Protein AF-A0A6I3LJC9-F1 (afdb_monomer)

Secondary structure (DSSP, 8-state):
------EEEE--TTSPPPPPPTTSEEEEEEEEETTEEEEEEEEEE-TTS-SEEEEEEETTEEEEEEHHHHHHHTHHHHTTTS--SEEEEEEE-

Foldseek 3Di:
DDPDPKDKAWDDPVDDDPDDDPQWKKKWKWFAAPVDDITIMIITHHPVDDQWDWDDDDPPDTDIDGPVVVCQVCVCVVCVVDDGDDMDIDIDD

Nearest PDB structures (foldseek):
  1xdo-assembly1_A  TM=8.717E-01  e=5.751E-06  Escherichia coli
  4qvz-assembly2_B  TM=2.793E-01  e=1.164E+00  Homo sapiens
  6e7k-assembly2_D  TM=3.645E-01  e=7.591E+00  Homo sapiens
  6oaz-assembly1_E  TM=3.313E-01  e=8.567E+00  Homo sapiens

pLDDT: mean 88.93, std 9.92, range [45.53, 97.94]

Radius of gyration: 15.28 Å; Cα contacts (8 Å, |Δi|>4): 127; chains: 1; bounding box: 37×25×53 Å

Sequence (93 aa):
EISPALVVIVLNEDIDLPELKDSAGYLSVKMSNLNRPDQYALIEISKTMDRFIVLPSKGDANYIITVDDVIRHFLNEIFNIFDYETISAHMIK

Mean predicted aligned error: 4.87 Å

Solvent-accessible surface area (backbone atoms only — not comparable to full-atom values): 5916 Å² total; per-residue (Å²): 137,86,82,74,87,68,48,75,46,76,64,48,98,92,49,86,79,74,90,78,58,89,74,44,44,36,33,42,34,44,35,35,33,99,89,48,81,70,45,44,32,36,38,48,44,59,68,89,52,79,54,67,44,79,48,84,61,62,86,94,46,81,44,72,45,44,49,66,58,53,50,62,73,41,44,64,70,76,47,60,91,58,91,59,78,45,75,50,74,44,83,51,132

Structure (mmCIF, N/CA/C/O backbone):
data_AF-A0A6I3LJC9-F1
#
_entry.id   AF-A0A6I3LJC9-F1
#
loop_
_atom_site.group_PDB
_atom_site.id
_atom_site.type_symbol
_atom_site.label_atom_id
_atom_site.label_alt_id
_atom_site.label_comp_id
_atom_site.label_asym_id
_atom_site.label_entity_id
_atom_site.label_seq_id
_atom_site.pdbx_PDB_ins_code
_atom_site.Cartn_x
_atom_site.Cartn_y
_atom_site.Cartn_z
_atom_site.occupancy
_atom_site.B_iso_or_equiv
_atom_site.auth_seq_id
_atom_site.auth_comp_id
_atom_site.auth_asym_id
_atom_site.auth_atom_id
_atom_site.pdbx_PDB_model_num
ATOM 1 N N . GLU A 1 1 ? -11.673 -11.713 10.322 1.00 45.53 1 GLU A N 1
ATOM 2 C CA . GLU A 1 1 ? -11.076 -11.880 8.987 1.00 45.53 1 GLU A CA 1
ATOM 3 C C . GLU A 1 1 ? -11.376 -10.608 8.216 1.00 45.53 1 GLU A C 1
ATOM 5 O O . GLU A 1 1 ? -12.544 -10.274 8.065 1.00 45.53 1 GLU A O 1
ATOM 10 N N . ILE A 1 2 ? -10.358 -9.819 7.881 1.00 50.47 2 ILE A N 1
ATOM 11 C CA . ILE A 1 2 ? -10.541 -8.676 6.986 1.00 50.47 2 ILE A CA 1
ATOM 12 C C . ILE A 1 2 ? -10.047 -9.201 5.648 1.00 50.47 2 ILE A C 1
ATOM 14 O O . ILE A 1 2 ? -8.846 -9.372 5.469 1.00 50.47 2 ILE A O 1
ATOM 18 N N . SER A 1 3 ? -10.962 -9.540 4.745 1.00 50.06 3 SER A N 1
ATOM 19 C CA . SER A 1 3 ? -10.634 -9.634 3.325 1.00 50.06 3 SER A CA 1
ATOM 20 C C . SER A 1 3 ? -11.129 -8.333 2.703 1.00 50.06 3 SER A C 1
ATOM 22 O O . SER A 1 3 ? -12.278 -8.258 2.262 1.00 50.06 3 SER A O 1
ATOM 24 N N . PRO A 1 4 ? -10.343 -7.243 2.783 1.00 60.34 4 PRO A N 1
ATOM 25 C CA . PRO A 1 4 ? -10.687 -6.060 2.030 1.00 60.34 4 PRO A CA 1
ATOM 26 C C . PRO A 1 4 ? -10.492 -6.423 0.558 1.00 60.34 4 PRO A C 1
ATOM 28 O O . PRO A 1 4 ? -9.439 -6.933 0.175 1.00 60.34 4 PRO A O 1
ATOM 31 N N . ALA A 1 5 ? -11.508 -6.193 -0.269 1.00 64.88 5 ALA A N 1
ATOM 32 C CA . ALA A 1 5 ? -11.342 -6.257 -1.713 1.00 64.88 5 ALA A CA 1
ATOM 33 C C . ALA A 1 5 ? -10.424 -5.095 -2.127 1.00 64.88 5 ALA A C 1
ATOM 35 O O . ALA A 1 5 ? -10.887 -3.988 -2.396 1.00 64.88 5 ALA A O 1
ATOM 36 N N . LEU A 1 6 ? -9.113 -5.327 -2.073 1.00 78.62 6 LEU A N 1
ATOM 37 C CA . LEU A 1 6 ? -8.105 -4.389 -2.544 1.00 78.62 6 LEU A CA 1
ATOM 38 C C . LEU A 1 6 ? -8.007 -4.523 -4.056 1.00 78.62 6 LEU A C 1
ATOM 40 O O . LEU A 1 6 ? -7.829 -5.622 -4.582 1.00 78.62 6 LEU A O 1
ATOM 44 N N . VAL A 1 7 ? -8.102 -3.393 -4.747 1.00 87.44 7 VAL A N 1
ATOM 45 C CA . VAL A 1 7 ? -7.805 -3.329 -6.175 1.00 87.44 7 VAL A CA 1
ATOM 46 C C . VAL A 1 7 ? -6.394 -2.782 -6.318 1.00 87.44 7 VAL A C 1
ATOM 48 O O . VAL A 1 7 ? -6.108 -1.672 -5.868 1.00 87.44 7 VAL A O 1
ATOM 51 N N . VAL A 1 8 ? -5.518 -3.583 -6.920 1.00 90.88 8 VAL A N 1
ATOM 52 C CA . VAL A 1 8 ? -4.138 -3.208 -7.239 1.00 90.88 8 VAL A CA 1
ATOM 53 C C . VAL A 1 8 ? -4.057 -2.924 -8.734 1.00 90.88 8 VAL A C 1
ATOM 55 O O . VAL A 1 8 ? -4.429 -3.768 -9.547 1.00 90.88 8 VAL A O 1
ATOM 58 N N . ILE A 1 9 ? -3.567 -1.741 -9.093 1.00 91.69 9 ILE A N 1
ATOM 59 C CA . ILE A 1 9 ? -3.364 -1.304 -10.476 1.00 91.69 9 ILE A CA 1
ATOM 60 C C . ILE A 1 9 ? -1.860 -1.147 -10.680 1.00 91.69 9 ILE A C 1
ATOM 62 O O . ILE A 1 9 ? -1.254 -0.239 -10.119 1.00 91.69 9 ILE A O 1
ATOM 66 N N . VAL A 1 10 ? -1.242 -2.032 -11.457 1.00 92.81 10 VAL A N 1
ATOM 67 C CA . VAL A 1 10 ? 0.183 -1.919 -11.803 1.00 92.81 10 VAL A CA 1
ATOM 68 C C . VAL A 1 10 ? 0.326 -0.910 -12.936 1.00 92.81 10 VAL A C 1
ATOM 70 O O . VAL A 1 10 ? -0.384 -1.009 -13.935 1.00 92.81 10 VAL A O 1
ATOM 73 N N . LEU A 1 11 ? 1.222 0.062 -12.774 1.00 91.75 11 LEU A N 1
ATOM 74 C CA . LEU A 1 11 ? 1.452 1.097 -13.774 1.00 91.75 11 LEU A CA 1
ATOM 75 C C . LEU A 1 11 ? 2.447 0.598 -14.818 1.00 91.75 11 LEU A C 1
ATOM 77 O O . LEU A 1 11 ? 3.506 0.067 -14.480 1.00 91.75 11 LEU A O 1
ATOM 81 N N . ASN A 1 12 ? 2.100 0.792 -16.083 1.00 87.50 12 ASN A N 1
ATOM 82 C CA . ASN A 1 12 ? 2.947 0.503 -17.228 1.00 87.50 12 ASN A CA 1
ATOM 83 C C . ASN A 1 12 ? 2.785 1.651 -18.230 1.00 87.50 12 ASN A C 1
ATOM 85 O O . ASN A 1 12 ? 1.664 2.082 -18.474 1.00 87.50 12 ASN A O 1
ATOM 89 N N . GLU A 1 13 ? 3.886 2.145 -18.790 1.00 83.81 13 GLU A N 1
ATOM 90 C CA . GLU A 1 13 ? 3.882 3.240 -19.768 1.00 83.81 13 GLU A CA 1
ATOM 91 C C . GLU A 1 13 ? 3.161 2.866 -21.074 1.00 83.81 13 GLU A C 1
ATOM 93 O O . GLU A 1 13 ? 2.627 3.742 -21.749 1.00 83.81 13 GLU A O 1
ATOM 98 N N . ASP A 1 14 ? 3.092 1.571 -21.396 1.00 88.88 14 ASP A N 1
ATOM 99 C CA . ASP A 1 14 ? 2.422 1.053 -22.594 1.00 88.88 14 ASP A CA 1
ATOM 100 C C . ASP A 1 14 ? 0.915 0.799 -22.397 1.00 88.88 14 ASP A C 1
ATOM 102 O O . ASP A 1 14 ? 0.225 0.386 -23.333 1.00 88.88 14 ASP A O 1
ATOM 106 N N . ILE A 1 15 ? 0.397 0.970 -21.174 1.00 86.19 15 ILE A N 1
ATOM 107 C CA . ILE A 1 15 ? -0.992 0.657 -20.822 1.00 86.19 15 ILE A CA 1
ATOM 108 C C . ILE A 1 15 ? -1.659 1.906 -20.258 1.00 86.19 15 ILE A C 1
ATOM 110 O O . ILE A 1 15 ? -1.225 2.453 -19.245 1.00 86.19 15 ILE A O 1
ATOM 114 N N . ASP A 1 16 ? -2.768 2.308 -20.875 1.00 85.75 16 ASP A N 1
ATOM 115 C CA . ASP A 1 16 ? -3.575 3.410 -20.366 1.00 85.75 16 ASP A CA 1
ATOM 116 C C . ASP A 1 16 ? -4.068 3.120 -18.945 1.00 85.75 16 ASP A C 1
ATOM 118 O O . ASP A 1 16 ? -4.590 2.042 -18.635 1.00 85.75 16 ASP A O 1
ATOM 122 N N . LEU A 1 17 ? -3.924 4.118 -18.073 1.00 84.44 17 LEU A N 1
ATOM 123 C CA . LEU A 1 17 ? -4.440 4.043 -16.716 1.00 84.44 17 LEU A CA 1
ATOM 124 C C . LEU A 1 17 ? -5.976 3.939 -16.761 1.00 84.44 17 LEU A C 1
ATOM 126 O O . LEU A 1 17 ? -6.613 4.744 -17.448 1.00 84.44 17 LEU A O 1
ATOM 130 N N . PRO A 1 18 ? -6.601 3.009 -16.013 1.00 83.75 18 PRO A N 1
ATOM 131 C CA . PRO A 1 18 ? -8.050 3.025 -15.857 1.00 83.75 18 PRO A CA 1
ATOM 132 C C . PRO A 1 18 ? -8.503 4.325 -15.178 1.00 83.75 18 PRO A C 1
ATOM 134 O O . PRO A 1 18 ? -7.746 4.943 -14.426 1.00 83.75 18 PRO A O 1
ATOM 137 N N . GLU A 1 19 ? -9.758 4.724 -15.399 1.00 85.94 19 GLU A N 1
ATOM 138 C CA . GLU A 1 19 ? -10.326 5.887 -14.712 1.00 85.94 19 GLU A CA 1
ATOM 139 C C . GLU A 1 19 ? -10.236 5.719 -13.191 1.00 85.94 19 GLU A C 1
ATOM 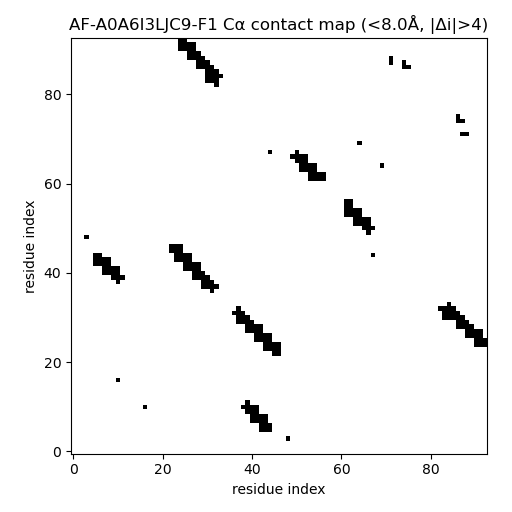141 O O . GLU A 1 19 ? -10.759 4.762 -12.608 1.00 85.94 19 GLU A O 1
ATOM 146 N N . LEU A 1 20 ? -9.575 6.679 -12.544 1.00 87.75 20 LEU A N 1
ATOM 147 C CA . LEU A 1 20 ? -9.517 6.756 -11.094 1.00 87.75 20 LEU A CA 1
ATOM 148 C C . LEU A 1 20 ? -10.809 7.373 -10.569 1.00 87.75 20 LEU A C 1
ATOM 150 O O . LEU A 1 20 ? -11.315 8.363 -11.093 1.00 87.75 20 LEU A O 1
ATOM 154 N N . LYS A 1 21 ? -11.342 6.802 -9.493 1.00 85.50 21 LYS A N 1
ATOM 155 C CA . LYS A 1 21 ? -12.540 7.325 -8.844 1.00 85.50 21 LYS A CA 1
ATOM 156 C C . LYS A 1 21 ? -12.151 8.498 -7.956 1.00 85.50 21 LYS A C 1
ATOM 158 O O . LYS A 1 21 ? -11.512 8.295 -6.927 1.00 85.50 21 LYS A O 1
ATOM 163 N N . ASP A 1 22 ? -12.678 9.685 -8.240 1.00 83.19 22 ASP A N 1
ATOM 164 C CA . ASP A 1 22 ? -12.567 10.864 -7.357 1.00 83.19 22 ASP A CA 1
ATOM 165 C C . ASP A 1 22 ? -13.036 10.578 -5.922 1.00 83.19 22 ASP A C 1
ATOM 167 O O . ASP A 1 22 ? -12.642 11.210 -4.938 1.00 83.19 22 ASP A O 1
ATOM 171 N N . SER A 1 23 ? -13.937 9.604 -5.782 1.00 81.81 23 SER A N 1
ATOM 172 C CA . SER A 1 23 ? -14.454 9.180 -4.499 1.00 81.81 23 SER A CA 1
ATOM 173 C C . SER A 1 23 ? -13.612 8.113 -3.804 1.00 81.81 23 SER A C 1
ATOM 175 O O . SER A 1 23 ? -14.067 7.627 -2.781 1.00 81.81 23 SER A O 1
ATOM 177 N N . ALA A 1 24 ? -12.455 7.691 -4.294 1.00 83.50 24 ALA A N 1
ATOM 178 C CA . ALA A 1 24 ? -11.608 6.719 -3.604 1.00 83.50 24 ALA A CA 1
ATOM 179 C C . ALA A 1 24 ? -10.346 7.389 -3.046 1.00 83.50 24 ALA A C 1
ATOM 181 O O . ALA A 1 24 ? -9.968 8.480 -3.457 1.00 83.50 24 ALA A O 1
ATOM 182 N N . GLY A 1 25 ? -9.727 6.761 -2.045 1.00 88.25 25 GLY A N 1
ATOM 183 C CA . GLY A 1 25 ? -8.359 7.116 -1.668 1.00 88.25 25 GLY A CA 1
ATOM 184 C C . GLY A 1 25 ? -7.396 6.150 -2.337 1.00 88.25 25 GLY A C 1
ATOM 185 O O . GLY A 1 25 ? -7.722 4.970 -2.448 1.00 88.25 25 GLY A O 1
ATOM 186 N N . TYR A 1 26 ? -6.221 6.631 -2.724 1.00 91.88 26 TYR A N 1
ATOM 187 C CA . TYR A 1 26 ? -5.211 5.804 -3.372 1.00 91.88 26 TYR A CA 1
ATOM 188 C C . TYR A 1 26 ? -3.900 5.842 -2.597 1.00 91.88 26 TYR A C 1
ATOM 190 O O . TYR A 1 26 ? -3.499 6.884 -2.074 1.00 91.88 26 TYR A O 1
ATOM 198 N N . LEU A 1 27 ? -3.223 4.700 -2.545 1.00 94.12 27 LEU A N 1
ATOM 199 C CA . LEU A 1 27 ? -1.804 4.643 -2.215 1.00 94.12 27 LEU A CA 1
ATOM 200 C C . LEU A 1 27 ? -1.014 4.465 -3.501 1.00 94.12 27 LEU A C 1
ATOM 202 O O . LEU A 1 27 ? -1.247 3.486 -4.206 1.00 94.12 27 LEU A O 1
ATOM 206 N N . SER A 1 28 ? -0.068 5.358 -3.785 1.00 95.38 28 SER A N 1
ATOM 207 C CA . SER A 1 28 ? 0.998 5.049 -4.732 1.00 95.38 28 SER A CA 1
ATOM 208 C C . SER A 1 28 ? 2.042 4.194 -4.065 1.00 95.38 28 SER A C 1
ATOM 210 O O . SER A 1 28 ? 2.543 4.527 -2.997 1.00 95.38 28 SER A O 1
ATOM 212 N N . VAL A 1 29 ? 2.385 3.101 -4.725 1.00 97.38 29 VAL A N 1
ATOM 213 C CA . VAL A 1 29 ? 3.430 2.176 -4.326 1.00 97.38 29 VAL A CA 1
ATOM 214 C C . VAL A 1 29 ? 4.589 2.344 -5.290 1.00 97.38 29 VAL A C 1
ATOM 216 O O . VAL A 1 29 ? 4.398 2.347 -6.506 1.00 97.38 29 VAL A O 1
ATOM 219 N N . LYS A 1 30 ? 5.790 2.479 -4.734 1.00 97.06 30 LYS A N 1
ATOM 220 C CA . LYS A 1 30 ? 7.048 2.488 -5.472 1.00 97.06 30 LYS A CA 1
ATOM 221 C C . LYS A 1 30 ? 7.887 1.301 -5.019 1.00 97.06 30 LYS A C 1
ATOM 223 O O . LYS A 1 30 ? 8.242 1.220 -3.843 1.00 97.06 30 LYS A O 1
ATOM 228 N N . MET A 1 31 ? 8.224 0.433 -5.960 1.00 97.31 31 MET A N 1
ATOM 229 C CA . MET A 1 31 ? 9.150 -0.684 -5.812 1.00 97.31 31 MET A CA 1
ATOM 230 C C . MET A 1 31 ? 10.457 -0.298 -6.505 1.00 97.31 31 MET A C 1
ATOM 232 O O . MET A 1 31 ? 10.454 -0.040 -7.706 1.00 97.31 31 MET A O 1
ATOM 236 N N . SER A 1 32 ? 11.556 -0.208 -5.755 1.00 97.00 32 SER A N 1
ATOM 237 C CA . SER A 1 32 ? 12.852 0.250 -6.280 1.00 97.00 32 SER A CA 1
ATOM 238 C C . SER A 1 32 ? 13.884 -0.873 -6.256 1.00 97.00 32 SER A C 1
ATOM 240 O O . SER A 1 32 ? 13.948 -1.645 -5.293 1.00 97.00 32 SER A O 1
ATOM 242 N N . ASN A 1 33 ? 14.709 -0.942 -7.299 1.00 95.25 33 ASN A N 1
ATOM 243 C CA . ASN A 1 33 ? 15.776 -1.926 -7.463 1.00 95.25 33 ASN A CA 1
ATOM 244 C C . ASN A 1 33 ? 17.006 -1.228 -8.061 1.00 95.25 33 ASN A C 1
ATOM 246 O O . ASN A 1 33 ? 16.876 -0.503 -9.039 1.00 95.25 33 ASN A O 1
ATOM 250 N N . LEU A 1 34 ? 18.206 -1.433 -7.512 1.00 92.00 34 LEU A N 1
ATOM 251 C CA . LEU A 1 34 ? 19.412 -0.755 -8.012 1.00 92.00 34 LEU A CA 1
ATOM 252 C C . LEU A 1 34 ? 19.763 -1.114 -9.465 1.00 92.00 34 LEU A C 1
ATOM 254 O O . LEU A 1 34 ? 20.426 -0.336 -10.149 1.00 92.00 34 LEU A O 1
ATOM 258 N N . ASN A 1 35 ? 19.331 -2.286 -9.934 1.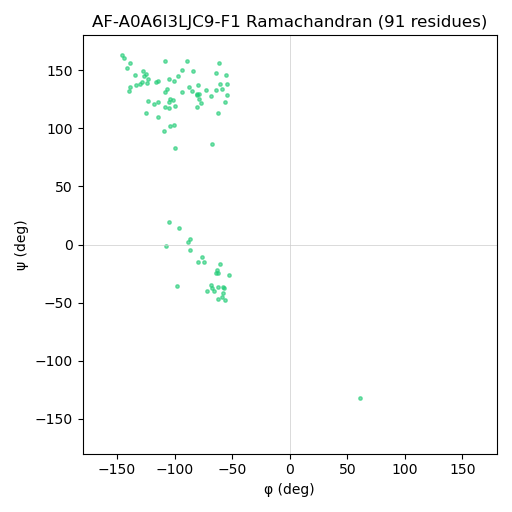00 93.50 35 ASN A N 1
ATOM 259 C CA . ASN A 1 35 ? 19.714 -2.837 -11.234 1.00 93.50 35 ASN A CA 1
ATOM 260 C C . ASN A 1 35 ? 18.586 -2.792 -12.273 1.00 93.50 35 ASN A C 1
ATOM 262 O O . ASN A 1 35 ? 18.779 -3.249 -13.402 1.00 93.50 35 ASN A O 1
ATOM 266 N N . ARG A 1 36 ? 17.399 -2.296 -11.906 1.00 91.94 36 ARG A N 1
ATOM 267 C CA . ARG A 1 36 ? 16.226 -2.236 -12.788 1.00 91.94 36 ARG A CA 1
ATOM 268 C C . ARG A 1 36 ? 15.481 -0.914 -12.612 1.00 91.94 36 ARG A C 1
ATOM 270 O O . ARG A 1 36 ? 15.594 -0.300 -11.559 1.00 91.94 36 ARG A O 1
ATOM 277 N N . PRO A 1 37 ? 14.711 -0.473 -13.617 1.00 92.56 37 PRO A N 1
ATOM 278 C CA . PRO A 1 37 ? 13.816 0.662 -13.450 1.00 92.56 37 PRO A CA 1
ATOM 279 C C . PRO A 1 37 ? 12.847 0.450 -12.284 1.00 92.56 37 PRO A C 1
ATOM 281 O O . PRO A 1 37 ? 12.404 -0.674 -12.032 1.00 92.56 37 PRO A O 1
ATOM 284 N N . ASP A 1 38 ? 12.507 1.544 -11.606 1.00 94.50 38 ASP A N 1
ATOM 285 C CA . ASP A 1 38 ? 11.496 1.535 -10.555 1.00 94.50 38 ASP A CA 1
ATOM 286 C C . ASP A 1 38 ? 10.144 1.081 -11.124 1.00 94.50 38 ASP A C 1
A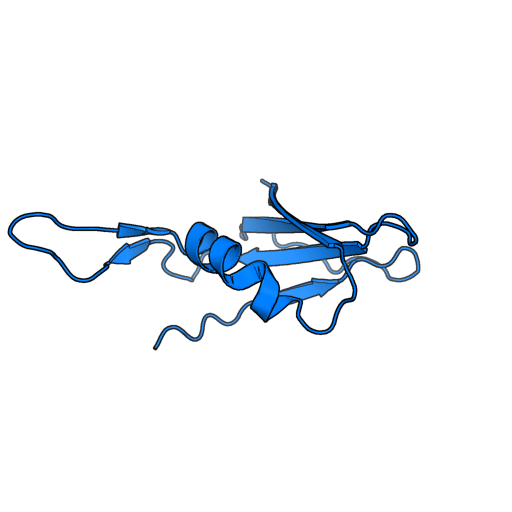TOM 288 O O . ASP A 1 38 ? 9.735 1.493 -12.211 1.00 94.50 38 ASP A O 1
ATOM 292 N N . GLN A 1 39 ? 9.434 0.247 -10.368 1.00 94.94 39 GLN A N 1
ATOM 293 C CA . GLN A 1 39 ? 8.085 -0.191 -10.702 1.00 94.94 39 GLN A CA 1
ATOM 294 C C . GLN A 1 39 ? 7.076 0.530 -9.815 1.00 94.94 39 GLN A C 1
ATOM 296 O O . GLN A 1 39 ? 7.304 0.744 -8.620 1.00 94.94 39 GLN A O 1
ATOM 301 N N . TYR A 1 40 ? 5.932 0.876 -10.395 1.00 95.12 40 TYR A N 1
ATOM 302 C CA . TYR A 1 40 ? 4.902 1.643 -9.710 1.00 95.12 40 TYR A CA 1
ATOM 303 C C . TYR A 1 40 ? 3.562 0.920 -9.747 1.00 95.12 40 TYR A C 1
ATOM 305 O O . TYR A 1 40 ? 3.225 0.236 -10.712 1.00 95.12 40 TYR A O 1
ATOM 313 N N . ALA A 1 41 ? 2.782 1.090 -8.689 1.00 95.69 41 ALA A N 1
ATOM 314 C CA . ALA A 1 41 ? 1.419 0.592 -8.615 1.00 95.69 41 ALA A CA 1
ATOM 315 C C . ALA A 1 41 ? 0.540 1.542 -7.801 1.00 95.69 41 ALA A C 1
ATOM 317 O O . ALA A 1 41 ? 1.035 2.375 -7.041 1.00 95.69 41 ALA A O 1
ATOM 318 N N . LEU A 1 42 ? -0.771 1.399 -7.940 1.00 94.44 42 LEU A N 1
ATOM 319 C CA . LEU A 1 42 ? -1.769 2.041 -7.102 1.00 94.44 42 LEU A CA 1
ATOM 320 C C . LEU A 1 42 ? -2.556 0.976 -6.345 1.00 94.44 42 LEU A C 1
ATOM 322 O O . LEU A 1 42 ? -2.927 -0.048 -6.915 1.00 94.44 42 LEU A O 1
ATOM 326 N N . ILE A 1 43 ? -2.855 1.239 -5.077 1.00 93.12 43 ILE A N 1
ATOM 327 C CA . ILE A 1 43 ? -3.850 0.482 -4.314 1.00 93.12 43 ILE A CA 1
ATOM 328 C C . ILE A 1 43 ? -5.065 1.381 -4.113 1.00 93.12 43 ILE A C 1
ATOM 330 O O . ILE A 1 43 ? -4.956 2.430 -3.473 1.00 93.12 43 ILE A O 1
ATOM 334 N N . GLU A 1 44 ? -6.217 0.971 -4.641 1.00 90.88 44 GLU A N 1
ATOM 335 C CA . GLU A 1 44 ? -7.492 1.643 -4.386 1.00 90.88 44 GLU A CA 1
ATOM 336 C C . GLU A 1 44 ? -8.043 1.239 -3.016 1.00 90.88 44 GLU A C 1
ATOM 338 O O . GLU A 1 44 ? -8.272 0.063 -2.725 1.00 90.88 44 GLU A O 1
ATOM 343 N N . ILE A 1 45 ? -8.322 2.242 -2.188 1.00 87.62 45 ILE A N 1
ATOM 344 C CA . ILE A 1 45 ? -8.989 2.105 -0.897 1.00 87.62 45 ILE A CA 1
ATOM 345 C C . ILE A 1 45 ? -10.392 2.697 -1.042 1.00 87.62 45 ILE A C 1
ATOM 347 O O . ILE A 1 45 ? -10.588 3.917 -0.939 1.00 87.62 45 ILE A O 1
ATOM 351 N N . SER A 1 46 ? -11.375 1.821 -1.277 1.00 82.50 46 SER A N 1
ATOM 352 C CA . SER A 1 46 ? -12.780 2.216 -1.425 1.00 82.50 46 SER A CA 1
ATOM 353 C C . SER A 1 46 ? -13.271 3.027 -0.220 1.00 82.50 46 SER A C 1
ATOM 355 O O . SER A 1 46 ? -13.015 2.671 0.932 1.00 82.50 46 SER A O 1
ATOM 357 N N . LYS A 1 47 ? -14.047 4.092 -0.470 1.00 78.62 47 LYS A N 1
ATOM 358 C CA . LYS A 1 47 ? -14.736 4.859 0.587 1.00 78.62 47 LYS A CA 1
ATOM 359 C C . LYS A 1 47 ? -15.776 4.042 1.352 1.00 78.62 47 LYS A C 1
ATOM 361 O O . LYS A 1 47 ? -16.126 4.427 2.459 1.00 78.62 47 LYS A O 1
ATOM 366 N N . THR A 1 48 ? -16.277 2.952 0.773 1.00 80.50 48 THR A N 1
ATOM 367 C CA . THR A 1 48 ? -17.260 2.076 1.432 1.00 80.50 48 THR A CA 1
ATOM 368 C C . THR A 1 48 ? -16.633 1.168 2.486 1.00 80.50 48 THR A C 1
ATOM 370 O O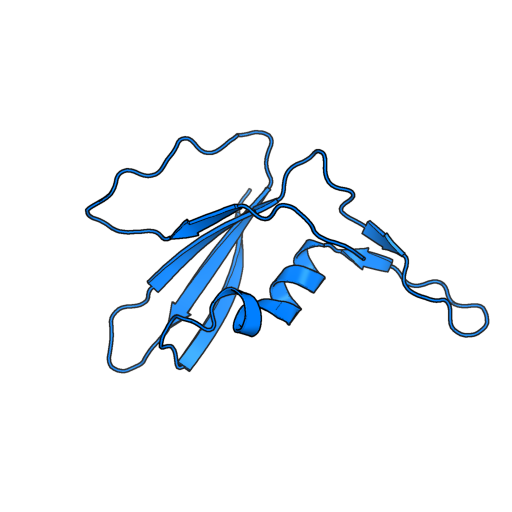 . THR A 1 48 ? -17.362 0.498 3.207 1.00 80.50 48 THR A O 1
ATOM 373 N N . MET A 1 49 ? -15.302 1.100 2.551 1.00 78.81 49 MET A N 1
ATOM 374 C CA . MET A 1 49 ? -14.586 0.296 3.531 1.00 78.81 49 MET A CA 1
ATOM 375 C C . MET A 1 49 ? -14.357 1.092 4.816 1.00 78.81 49 MET A C 1
ATOM 377 O O . MET A 1 49 ? -13.905 2.241 4.770 1.00 78.81 49 MET A O 1
ATOM 381 N N . ASP A 1 50 ? -14.603 0.455 5.961 1.00 83.69 50 ASP A N 1
ATOM 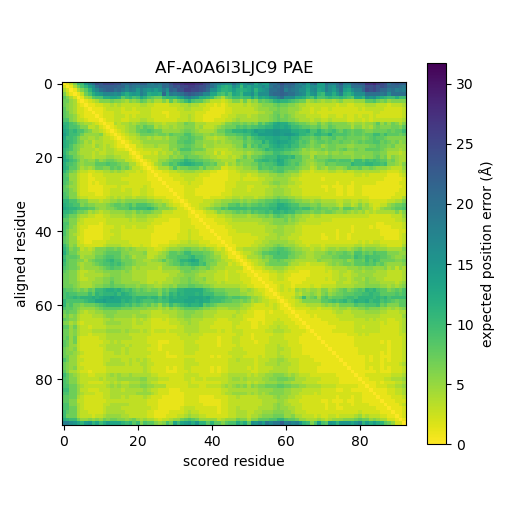382 C CA . ASP A 1 50 ? -14.280 1.026 7.265 1.00 83.69 50 ASP A CA 1
ATOM 383 C C . ASP A 1 50 ? -12.773 1.250 7.380 1.00 83.69 50 ASP A C 1
ATOM 385 O O . ASP A 1 50 ? -11.980 0.312 7.403 1.00 83.69 50 ASP A O 1
ATOM 389 N N . ARG A 1 51 ? -12.361 2.520 7.449 1.00 86.00 51 ARG A N 1
ATOM 390 C CA . ARG A 1 51 ? -10.940 2.891 7.511 1.00 86.00 51 ARG A CA 1
ATOM 391 C C . ARG A 1 51 ? -10.296 2.628 8.863 1.00 86.00 51 ARG A C 1
ATOM 393 O O . ARG A 1 51 ? -9.072 2.660 8.931 1.00 86.00 51 ARG A O 1
ATOM 400 N N . PHE A 1 52 ? -11.085 2.400 9.906 1.00 90.06 52 PHE A N 1
ATOM 401 C CA . PHE A 1 52 ? -10.601 2.203 11.265 1.00 90.06 52 PHE A CA 1
ATOM 402 C C . PHE A 1 52 ? -10.892 0.783 11.720 1.00 90.06 52 PHE A C 1
ATOM 404 O O . PHE A 1 52 ? -12.040 0.350 11.757 1.00 90.06 52 PHE A O 1
ATOM 411 N N . ILE A 1 53 ? -9.837 0.079 12.102 1.00 89.38 53 ILE A N 1
ATOM 412 C CA . ILE A 1 53 ? -9.906 -1.259 12.665 1.00 89.38 53 ILE A CA 1
ATOM 413 C C . ILE A 1 53 ? -9.659 -1.124 14.161 1.00 89.38 53 ILE A C 1
ATOM 415 O O . ILE A 1 53 ? -8.622 -0.610 14.586 1.00 89.38 53 ILE A O 1
ATOM 419 N N . VAL A 1 54 ? -10.612 -1.593 14.963 1.00 92.06 54 VAL A N 1
ATOM 420 C CA . VAL A 1 54 ? -10.441 -1.691 16.414 1.00 92.06 54 VAL A CA 1
ATOM 421 C C . VAL A 1 54 ? -9.578 -2.912 16.709 1.00 92.06 54 VAL A C 1
ATOM 423 O O . VAL A 1 54 ? -9.917 -4.032 16.325 1.00 92.06 54 VAL A O 1
ATOM 426 N N . LEU A 1 55 ? -8.447 -2.692 17.372 1.00 92.12 55 LEU A N 1
ATOM 427 C CA . LEU A 1 55 ? -7.553 -3.757 17.809 1.00 92.12 55 LEU A CA 1
ATOM 428 C C . LEU A 1 55 ? -7.951 -4.249 19.209 1.00 92.12 55 LEU A C 1
ATOM 430 O O . LEU A 1 55 ? -8.583 -3.505 19.963 1.00 92.12 55 LEU A O 1
ATOM 434 N N . PRO A 1 56 ? -7.565 -5.481 19.594 1.00 93.50 56 PRO A N 1
ATOM 435 C CA . PRO A 1 56 ? -7.813 -5.983 20.939 1.00 93.50 56 PRO A CA 1
ATOM 436 C C . PRO A 1 56 ? -7.251 -5.042 22.012 1.00 93.50 56 PRO A C 1
ATOM 438 O O . PRO A 1 56 ? -6.072 -4.678 21.974 1.00 93.50 56 PRO A O 1
ATOM 441 N N . SER A 1 57 ? -8.090 -4.670 22.979 1.00 94.06 57 SER A N 1
ATOM 442 C CA . SER A 1 57 ? -7.687 -3.841 24.116 1.00 94.06 57 SER A CA 1
ATOM 443 C C . SER A 1 57 ? -6.661 -4.567 24.991 1.00 94.06 57 SER A C 1
ATOM 445 O O . SER A 1 57 ? -6.691 -5.792 25.138 1.00 94.06 57 SER A O 1
ATOM 447 N N . LYS A 1 58 ? -5.748 -3.804 25.600 1.00 93.94 58 LYS A N 1
ATOM 448 C CA . LYS A 1 58 ? -4.802 -4.306 26.609 1.00 93.94 58 LYS A CA 1
ATOM 449 C C . LYS A 1 58 ? -4.947 -3.468 27.873 1.00 93.94 58 LYS A C 1
ATOM 451 O O . LYS A 1 58 ? -4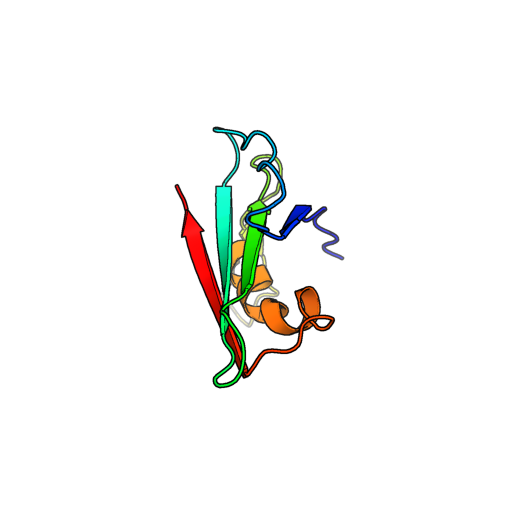.616 -2.285 27.867 1.00 93.94 58 LYS A O 1
ATOM 456 N N . GLY A 1 59 ? -5.431 -4.090 28.949 1.00 93.12 59 GLY A N 1
ATOM 457 C CA . GLY A 1 59 ? -5.818 -3.366 30.162 1.00 93.12 59 GLY A C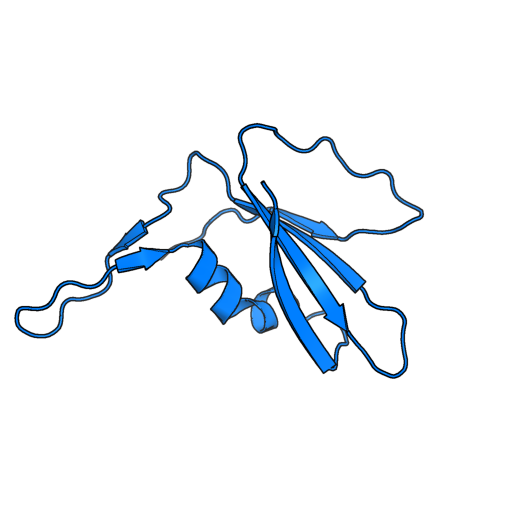A 1
ATOM 458 C C . GLY A 1 59 ? -6.940 -2.372 29.857 1.00 93.12 59 GLY A C 1
ATOM 459 O O . GLY A 1 59 ? -7.887 -2.718 29.155 1.00 93.12 59 GLY A O 1
ATOM 460 N N . ASP A 1 60 ? -6.785 -1.135 30.322 1.00 93.81 60 ASP A N 1
ATOM 461 C CA . ASP A 1 60 ? -7.773 -0.063 30.134 1.00 93.81 60 ASP A CA 1
ATOM 462 C C . ASP A 1 60 ? -7.572 0.739 28.833 1.00 93.81 60 ASP A C 1
ATOM 464 O O . ASP A 1 60 ? -8.287 1.707 28.569 1.00 93.81 60 ASP A O 1
ATOM 468 N N . ALA A 1 61 ? -6.586 0.364 28.010 1.00 95.12 61 ALA A N 1
ATOM 469 C CA . ALA A 1 61 ? -6.277 1.057 26.766 1.00 95.12 61 ALA A CA 1
ATOM 470 C C . ALA A 1 61 ? -6.998 0.425 25.568 1.00 95.12 61 ALA A C 1
ATOM 472 O O . ALA A 1 61 ? -6.918 -0.785 25.330 1.00 95.12 61 ALA A O 1
ATOM 473 N N . ASN A 1 62 ? -7.643 1.282 24.775 1.00 93.62 62 ASN A N 1
ATOM 474 C CA . ASN A 1 62 ? -8.245 0.932 23.492 1.00 93.62 62 ASN A CA 1
ATOM 475 C C . ASN A 1 62 ? -7.326 1.362 22.349 1.00 93.62 62 ASN A C 1
ATOM 477 O O . ASN A 1 62 ? -6.740 2.444 22.388 1.00 93.62 62 ASN A O 1
ATOM 481 N N . TYR A 1 63 ? -7.235 0.525 21.318 1.00 95.38 63 TYR A N 1
ATOM 482 C CA . TYR A 1 63 ? -6.339 0.732 20.187 1.00 95.38 63 TYR A CA 1
ATOM 483 C C . TYR A 1 63 ? -7.127 0.719 18.882 1.00 95.38 63 TYR A C 1
ATOM 485 O O . TYR A 1 63 ? -8.007 -0.117 18.677 1.00 95.38 63 TYR A O 1
ATOM 493 N N . ILE A 1 64 ? -6.772 1.631 17.984 1.00 94.06 64 ILE A N 1
ATOM 494 C CA . ILE A 1 64 ? -7.274 1.668 16.614 1.00 94.06 64 ILE A CA 1
ATOM 495 C C . ILE A 1 64 ? -6.084 1.707 15.660 1.00 94.06 64 ILE A C 1
ATOM 497 O O . ILE A 1 64 ? -5.064 2.323 15.967 1.00 94.06 64 ILE A O 1
ATOM 501 N N . ILE A 1 65 ? -6.215 1.057 14.511 1.00 93.81 65 ILE A N 1
ATOM 502 C CA . ILE A 1 65 ? -5.270 1.161 13.398 1.00 93.81 65 ILE A CA 1
ATOM 503 C C . ILE A 1 65 ? -6.039 1.506 12.130 1.00 93.81 65 ILE A C 1
ATOM 505 O O . ILE A 1 65 ? -7.210 1.141 11.985 1.00 93.81 65 ILE A O 1
ATOM 509 N N . THR A 1 66 ? -5.406 2.236 11.217 1.00 90.81 66 THR A N 1
ATOM 510 C CA . THR A 1 66 ? -6.029 2.531 9.931 1.00 90.81 66 THR A CA 1
ATOM 511 C C . THR A 1 66 ? -5.816 1.382 8.949 1.00 90.81 66 THR A C 1
ATOM 513 O O . THR A 1 66 ? -4.794 0.698 8.988 1.00 90.81 66 THR A O 1
ATOM 516 N N . VAL A 1 67 ? -6.761 1.173 8.031 1.00 88.81 67 VAL A N 1
ATOM 517 C CA . VAL A 1 67 ? -6.583 0.198 6.939 1.00 88.81 67 VAL A CA 1
ATOM 518 C C . VAL A 1 67 ? -5.350 0.526 6.098 1.00 88.81 67 VAL A C 1
ATOM 520 O O . VAL A 1 67 ? -4.636 -0.370 5.670 1.00 88.81 67 VAL A O 1
ATOM 523 N N . ASP A 1 68 ? -5.082 1.812 5.901 1.00 89.38 68 ASP A N 1
ATOM 524 C CA . ASP A 1 68 ? -3.902 2.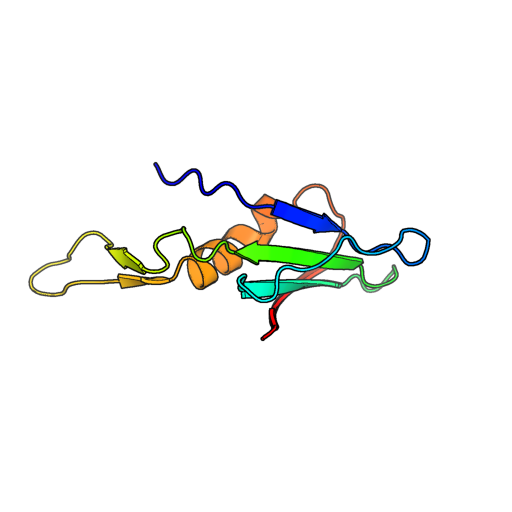319 5.209 1.00 89.38 68 ASP A CA 1
ATOM 525 C C . ASP A 1 68 ? -2.593 1.818 5.852 1.00 89.38 68 ASP A C 1
ATOM 527 O O . ASP A 1 68 ? -1.742 1.253 5.169 1.00 89.38 68 ASP A O 1
ATOM 531 N N . ASP A 1 69 ? -2.471 1.907 7.178 1.00 91.88 69 ASP A N 1
ATOM 532 C CA . ASP A 1 69 ? -1.292 1.405 7.896 1.00 91.88 69 ASP A CA 1
ATOM 533 C C . ASP A 1 69 ? -1.182 -0.121 7.864 1.00 91.88 69 ASP A C 1
ATOM 535 O O . ASP A 1 69 ? -0.079 -0.658 7.760 1.00 91.88 69 ASP A O 1
ATOM 539 N N . VAL A 1 70 ? -2.315 -0.829 7.904 1.00 91.94 70 VAL A N 1
ATOM 540 C CA . VAL A 1 70 ? -2.334 -2.286 7.716 1.00 91.94 70 VAL A CA 1
ATOM 541 C C . VAL A 1 70 ? -1.825 -2.644 6.319 1.00 91.94 70 VAL A C 1
ATOM 543 O O . VAL A 1 70 ? -0.943 -3.487 6.198 1.00 91.94 70 VAL A O 1
ATOM 546 N N . ILE A 1 71 ? -2.307 -1.972 5.270 1.00 92.38 71 ILE A N 1
ATOM 547 C CA . ILE A 1 71 ? -1.828 -2.185 3.897 1.00 92.38 71 ILE A CA 1
ATOM 548 C C . ILE A 1 71 ? -0.326 -1.905 3.808 1.00 92.38 71 ILE A C 1
ATOM 550 O O . ILE A 1 71 ? 0.398 -2.721 3.245 1.00 92.38 71 ILE A O 1
ATOM 554 N N . ARG A 1 72 ? 0.160 -0.799 4.395 1.00 93.75 72 ARG A N 1
ATOM 555 C CA . ARG A 1 72 ? 1.596 -0.473 4.425 1.00 93.75 72 ARG A CA 1
ATOM 556 C C . ARG A 1 72 ? 2.431 -1.561 5.086 1.00 93.75 72 ARG A C 1
ATOM 558 O O . ARG A 1 72 ? 3.507 -1.880 4.588 1.00 93.75 72 ARG A O 1
ATOM 565 N N . HIS A 1 73 ? 1.942 -2.123 6.189 1.00 94.31 73 HIS A N 1
ATOM 566 C CA . HIS A 1 73 ? 2.619 -3.213 6.882 1.00 94.31 73 HIS A CA 1
ATOM 567 C C . HIS A 1 73 ? 2.750 -4.461 6.000 1.00 94.31 73 HIS A C 1
ATOM 569 O O . HIS A 1 73 ? 3.792 -5.105 6.032 1.00 94.31 73 HIS A O 1
ATOM 575 N N . PHE A 1 74 ? 1.731 -4.744 5.182 1.00 93.69 74 PHE A N 1
ATOM 576 C CA . PHE A 1 74 ? 1.667 -5.916 4.306 1.00 93.69 74 PHE A CA 1
ATOM 577 C C . PHE A 1 74 ? 2.123 -5.664 2.859 1.00 93.69 74 PHE A C 1
ATOM 579 O O . PHE A 1 74 ? 1.850 -6.474 1.973 1.00 93.69 74 PHE A O 1
ATOM 586 N N . LEU A 1 75 ? 2.802 -4.547 2.569 1.00 95.38 75 LEU A N 1
ATOM 587 C CA . LEU A 1 75 ? 3.237 -4.237 1.199 1.00 95.38 75 LEU A CA 1
ATOM 588 C C . LEU A 1 75 ? 4.116 -5.339 0.607 1.00 95.38 75 LEU A C 1
ATOM 590 O O . LEU A 1 75 ? 3.985 -5.646 -0.575 1.00 95.38 75 LEU A O 1
ATOM 594 N N . ASN A 1 76 ? 4.976 -5.95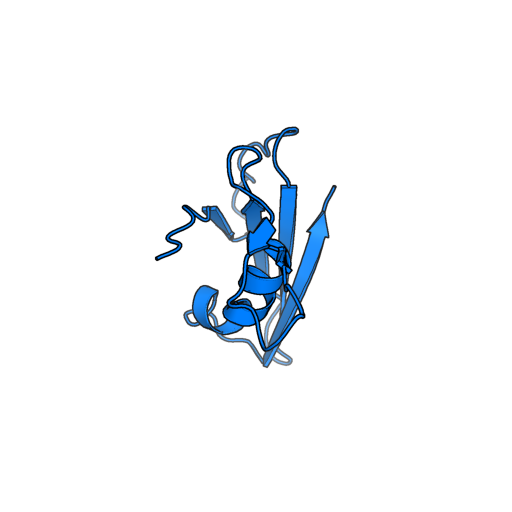0 1.424 1.00 95.56 76 ASN A N 1
ATOM 595 C CA . ASN A 1 76 ? 5.858 -7.004 0.941 1.00 95.56 76 ASN A CA 1
ATOM 596 C C . ASN A 1 76 ? 5.097 -8.263 0.539 1.00 95.56 76 ASN A C 1
ATOM 598 O O . ASN A 1 76 ? 5.429 -8.898 -0.453 1.00 95.56 76 ASN A O 1
ATOM 602 N N . GLU A 1 77 ? 4.052 -8.604 1.279 1.00 94.00 77 GLU A N 1
ATOM 603 C CA . GLU A 1 77 ? 3.186 -9.736 0.998 1.00 94.00 77 GLU A CA 1
ATOM 604 C C . GLU A 1 77 ? 2.303 -9.470 -0.224 1.00 94.00 77 GLU A C 1
ATOM 606 O O . GLU A 1 77 ? 2.128 -10.363 -1.049 1.00 94.00 77 GLU A O 1
ATOM 611 N N . ILE A 1 78 ? 1.783 -8.244 -0.367 1.00 93.75 78 ILE A N 1
ATOM 612 C CA . ILE A 1 78 ? 0.937 -7.839 -1.500 1.00 93.75 78 ILE A CA 1
ATOM 613 C C . ILE A 1 78 ? 1.728 -7.858 -2.817 1.00 93.75 78 ILE A C 1
ATOM 615 O O . ILE A 1 78 ? 1.196 -8.284 -3.841 1.00 93.75 78 ILE A O 1
ATOM 619 N N . PHE A 1 79 ? 2.989 -7.416 -2.800 1.00 94.81 79 PHE A N 1
ATOM 620 C CA . PHE A 1 79 ? 3.842 -7.315 -3.990 1.00 94.81 79 PHE A CA 1
ATOM 621 C C . PHE A 1 79 ? 4.910 -8.414 -4.076 1.00 94.81 79 PHE A C 1
ATOM 623 O O . PHE A 1 79 ? 5.862 -8.277 -4.838 1.00 94.81 79 PHE A O 1
ATOM 630 N N . ASN A 1 80 ? 4.746 -9.533 -3.364 1.00 93.38 80 ASN A N 1
ATOM 631 C CA . ASN A 1 80 ? 5.759 -10.596 -3.278 1.00 93.38 80 ASN A CA 1
ATOM 632 C C . ASN A 1 80 ? 6.145 -11.253 -4.621 1.00 93.38 80 ASN A C 1
ATOM 634 O O . ASN A 1 80 ? 7.168 -11.929 -4.697 1.00 93.38 80 ASN A O 1
ATOM 638 N N . ILE A 1 81 ? 5.332 -11.080 -5.667 1.00 92.38 81 ILE A N 1
ATOM 639 C CA . ILE A 1 81 ? 5.609 -11.574 -7.023 1.00 92.38 81 ILE A CA 1
ATOM 640 C C . ILE A 1 81 ? 6.581 -10.677 -7.802 1.00 92.38 81 ILE A C 1
ATOM 642 O O . ILE A 1 81 ? 7.071 -11.084 -8.855 1.00 92.38 81 ILE A O 1
ATOM 646 N N . PHE A 1 82 ? 6.821 -9.454 -7.326 1.00 93.19 82 PHE A N 1
ATOM 647 C CA . PHE A 1 82 ? 7.728 -8.492 -7.942 1.00 93.19 82 PHE A CA 1
ATOM 648 C C . PHE A 1 82 ? 9.121 -8.595 -7.322 1.00 93.19 82 PHE A C 1
ATOM 650 O O . PHE A 1 82 ? 9.283 -8.934 -6.153 1.00 93.19 82 PHE A O 1
ATOM 657 N N . ASP A 1 83 ? 10.135 -8.279 -8.121 1.00 93.50 83 ASP A N 1
ATOM 658 C CA . ASP A 1 83 ? 11.539 -8.350 -7.724 1.00 93.50 83 ASP A CA 1
ATOM 659 C C . ASP A 1 83 ? 12.077 -6.937 -7.462 1.00 93.50 83 ASP A C 1
ATOM 661 O O . ASP A 1 83 ? 12.369 -6.178 -8.391 1.00 93.50 83 ASP A O 1
ATOM 665 N N . TYR A 1 84 ? 12.181 -6.571 -6.186 1.00 95.75 84 TYR A N 1
ATOM 666 C CA . TYR A 1 84 ? 12.612 -5.251 -5.729 1.00 95.75 84 TYR A CA 1
ATOM 667 C C . TYR A 1 84 ? 13.444 -5.347 -4.446 1.00 95.75 84 TYR A C 1
ATOM 669 O O . TYR A 1 84 ? 13.376 -6.325 -3.706 1.00 95.75 84 TYR A O 1
ATOM 677 N N . GLU A 1 85 ? 14.217 -4.300 -4.159 1.00 96.75 85 GLU A N 1
ATOM 678 C CA . GLU A 1 85 ? 15.028 -4.205 -2.938 1.00 96.75 85 GLU A CA 1
ATOM 679 C C . GLU A 1 85 ? 14.333 -3.378 -1.855 1.00 96.75 85 GLU A C 1
ATOM 681 O O . GLU A 1 85 ? 14.445 -3.668 -0.665 1.00 96.75 85 GLU A O 1
ATOM 686 N N . THR A 1 86 ? 13.603 -2.336 -2.258 1.00 97.38 86 THR A N 1
ATOM 687 C CA . THR A 1 86 ? 12.850 -1.480 -1.337 1.00 97.38 86 THR A CA 1
ATOM 688 C C . THR A 1 86 ? 11.449 -1.212 -1.864 1.00 97.38 86 THR A C 1
ATOM 690 O O . THR A 1 86 ? 11.237 -1.082 -3.070 1.00 97.38 86 THR A O 1
ATOM 693 N N . ILE A 1 87 ? 10.490 -1.104 -0.946 1.00 97.94 87 ILE A N 1
ATOM 694 C CA . ILE A 1 87 ? 9.100 -0.767 -1.246 1.00 97.94 87 ILE A CA 1
ATOM 695 C C . ILE A 1 87 ? 8.641 0.364 -0.330 1.00 97.94 87 ILE A C 1
ATOM 697 O O . ILE A 1 87 ? 8.954 0.393 0.860 1.00 97.94 87 ILE A O 1
ATOM 701 N N . SER A 1 88 ? 7.913 1.322 -0.892 1.00 96.94 88 SER A N 1
ATOM 702 C CA . SER A 1 88 ? 7.335 2.438 -0.144 1.00 96.94 88 SER A CA 1
ATOM 703 C C . SER A 1 88 ? 5.952 2.768 -0.679 1.00 96.94 88 SER A C 1
ATOM 705 O O . SER A 1 88 ? 5.679 2.541 -1.858 1.00 96.94 88 SER A O 1
ATOM 707 N N . ALA A 1 89 ? 5.087 3.312 0.179 1.00 96.56 89 ALA A N 1
ATOM 708 C CA . ALA A 1 89 ? 3.761 3.749 -0.228 1.00 96.56 89 ALA A CA 1
ATOM 709 C C . ALA A 1 89 ? 3.407 5.135 0.308 1.00 96.56 89 ALA A C 1
ATOM 711 O O . ALA A 1 89 ? 3.625 5.431 1.485 1.00 96.56 89 ALA A O 1
ATOM 712 N N . HIS A 1 90 ? 2.802 5.954 -0.548 1.00 94.94 90 HIS A N 1
ATOM 713 C CA . HIS A 1 90 ? 2.413 7.328 -0.252 1.00 94.94 90 HIS A CA 1
ATOM 714 C C . HIS A 1 90 ? 0.945 7.540 -0.597 1.00 94.94 90 HIS A C 1
ATOM 716 O O . HIS A 1 90 ? 0.447 7.032 -1.597 1.00 94.94 90 HIS A O 1
ATOM 722 N N . MET A 1 91 ? 0.232 8.282 0.243 1.00 91.31 91 MET A N 1
ATOM 723 C CA . MET A 1 91 ? -1.162 8.608 -0.038 1.00 91.31 91 MET A CA 1
ATOM 724 C C . MET A 1 91 ? -1.237 9.646 -1.159 1.00 91.31 91 MET A C 1
ATOM 726 O O . MET A 1 91 ? -0.544 10.662 -1.105 1.00 91.31 91 MET A O 1
ATOM 730 N N . ILE A 1 92 ? -2.107 9.403 -2.135 1.00 85.56 92 ILE A N 1
ATOM 731 C CA . ILE A 1 92 ? -2.496 10.376 -3.156 1.00 85.56 92 ILE A CA 1
ATOM 732 C C . ILE A 1 92 ? -3.916 10.842 -2.837 1.00 85.56 92 ILE A C 1
ATOM 734 O O . ILE A 1 92 ? -4.792 10.026 -2.527 1.00 85.56 92 ILE A O 1
ATOM 738 N N . LYS A 1 93 ? -4.130 12.157 -2.889 1.00 67.94 93 LYS A N 1
ATOM 739 C CA . LYS A 1 93 ? -5.421 12.802 -2.676 1.00 67.94 93 LYS A CA 1
ATOM 740 C C . LYS A 1 93 ? -5.598 13.969 -3.633 1.00 67.94 93 LYS A C 1
ATOM 742 O O . LYS A 1 93 ? -4.587 14.664 -3.871 1.00 67.94 93 LYS A O 1
#